Protein AF-A0A4P5VZ47-F1 (afdb_monomer_lite)

Structure (mmCIF, N/CA/C/O backbone):
data_AF-A0A4P5VZ47-F1
#
_entry.id   AF-A0A4P5VZ47-F1
#
loop_
_atom_site.group_PDB
_atom_site.id
_atom_site.type_symbol
_atom_site.label_atom_id
_atom_site.label_alt_id
_atom_site.label_comp_id
_atom_site.label_asym_id
_atom_site.label_entity_id
_atom_site.label_seq_id
_atom_site.pdbx_PDB_ins_code
_atom_site.Cartn_x
_atom_site.Cartn_y
_atom_site.Cartn_z
_atom_site.occupancy
_atom_site.B_iso_or_equiv
_atom_site.auth_seq_id
_atom_site.auth_comp_id
_atom_site.auth_asym_id
_atom_site.auth_atom_id
_atom_site.pdbx_PDB_model_num
ATOM 1 N N . MET A 1 1 ? 0.176 18.446 17.218 1.00 66.81 1 MET A N 1
ATOM 2 C CA . MET A 1 1 ? -0.785 17.705 16.374 1.00 66.81 1 MET A CA 1
ATOM 3 C C . MET A 1 1 ? -0.480 18.052 14.924 1.00 66.81 1 MET A C 1
ATOM 5 O O . MET A 1 1 ? -0.579 19.224 14.576 1.00 66.81 1 MET A O 1
ATOM 9 N N . ALA A 1 2 ? 0.006 17.094 14.129 1.00 75.31 2 ALA A N 1
ATOM 10 C CA . ALA A 1 2 ? 0.329 17.334 12.721 1.00 75.31 2 ALA A CA 1
ATOM 11 C C . ALA A 1 2 ? -0.961 17.514 11.906 1.00 75.31 2 ALA A C 1
ATOM 13 O O . ALA A 1 2 ? -1.963 16.859 12.190 1.00 75.31 2 ALA A O 1
ATOM 14 N N . LYS A 1 3 ? -0.946 18.414 10.919 1.00 82.56 3 LYS A N 1
ATOM 15 C CA . LYS A 1 3 ? -2.068 18.651 10.003 1.00 82.56 3 LYS A CA 1
ATOM 16 C C . LYS A 1 3 ? -1.549 18.625 8.573 1.00 82.56 3 LYS A C 1
ATOM 18 O O . LYS A 1 3 ? -0.572 19.300 8.266 1.00 82.56 3 LYS A O 1
ATOM 23 N N . PHE A 1 4 ? -2.217 17.875 7.711 1.00 84.69 4 PHE A N 1
ATOM 24 C CA . PHE A 1 4 ? -1.935 17.813 6.282 1.00 84.69 4 PHE A CA 1
ATOM 25 C C . PHE A 1 4 ? -3.252 17.722 5.513 1.00 84.69 4 PHE A C 1
ATOM 27 O O . PHE A 1 4 ? -4.281 17.339 6.069 1.00 84.69 4 PHE A O 1
ATOM 34 N N . LYS A 1 5 ? -3.225 18.100 4.234 1.00 88.12 5 LYS A N 1
ATOM 35 C CA . LYS A 1 5 ? -4.372 17.981 3.332 1.00 88.12 5 LYS A CA 1
ATOM 36 C C . LYS A 1 5 ? -4.103 16.854 2.348 1.00 88.12 5 LYS A C 1
ATOM 38 O O . LYS A 1 5 ? -3.045 16.823 1.727 1.00 88.12 5 LYS A O 1
ATOM 43 N N . VAL A 1 6 ? -5.070 15.960 2.195 1.00 90.12 6 VAL A N 1
ATOM 44 C CA . VAL A 1 6 ? -5.025 14.859 1.230 1.00 90.12 6 VAL A CA 1
ATOM 45 C C . VAL A 1 6 ? -6.325 14.792 0.456 1.00 90.12 6 VAL A C 1
ATOM 47 O O . VAL A 1 6 ? -7.371 15.222 0.942 1.00 90.12 6 VAL A O 1
ATOM 50 N N . ARG A 1 7 ? -6.255 14.216 -0.743 1.00 90.94 7 ARG A N 1
ATOM 51 C CA . ARG A 1 7 ? -7.445 13.727 -1.428 1.00 90.94 7 ARG A CA 1
ATOM 52 C C . ARG A 1 7 ? -7.721 12.313 -0.945 1.00 90.94 7 ARG A C 1
ATOM 54 O O . ARG A 1 7 ? -6.837 11.459 -0.989 1.00 90.94 7 ARG A O 1
ATOM 61 N N . LEU A 1 8 ? -8.953 12.097 -0.515 1.00 91.56 8 LEU A N 1
ATOM 62 C CA . LEU A 1 8 ? -9.443 10.825 -0.027 1.00 91.56 8 LEU A CA 1
ATOM 63 C C . LEU A 1 8 ? -10.700 10.477 -0.818 1.00 91.56 8 LEU A C 1
ATOM 65 O O . LEU A 1 8 ? -11.587 11.312 -0.966 1.00 91.56 8 LEU A O 1
ATOM 69 N N . THR A 1 9 ? -10.754 9.257 -1.340 1.00 94.44 9 THR A N 1
ATOM 70 C CA . THR A 1 9 ? -11.923 8.710 -2.037 1.00 94.44 9 THR A CA 1
ATOM 71 C C . THR A 1 9 ? -12.428 7.503 -1.264 1.00 94.44 9 THR A C 1
ATOM 73 O O . THR A 1 9 ? -11.630 6.641 -0.905 1.00 94.44 9 THR A O 1
ATOM 76 N N . HIS A 1 10 ? -13.732 7.428 -1.019 1.00 93.50 10 HIS A N 1
ATOM 77 C CA . HIS A 1 10 ? -14.375 6.217 -0.520 1.00 93.50 10 HIS A CA 1
ATOM 78 C C . HIS A 1 10 ? -15.139 5.570 -1.661 1.00 93.50 10 HIS A C 1
ATOM 80 O O . HIS A 1 10 ? -15.946 6.229 -2.316 1.00 93.50 10 HIS A O 1
ATOM 86 N N . VAL A 1 11 ? -14.891 4.287 -1.884 1.00 94.31 11 VAL A N 1
ATOM 87 C CA . VAL A 1 11 ? -15.665 3.475 -2.821 1.00 94.31 11 VAL A CA 1
ATOM 88 C C . VAL A 1 11 ? -16.252 2.276 -2.081 1.00 94.31 11 VAL A C 1
ATOM 90 O O . VAL A 1 11 ? -15.630 1.799 -1.125 1.00 94.31 11 VAL A O 1
ATOM 93 N N . PRO A 1 12 ? -17.433 1.774 -2.484 1.00 95.62 12 PRO A N 1
ATOM 94 C CA . PRO A 1 12 ? -17.923 0.491 -1.998 1.00 95.62 12 PRO A CA 1
ATOM 95 C C . PRO A 1 12 ? -16.867 -0.593 -2.211 1.00 95.62 12 PRO A C 1
ATOM 97 O O . PRO A 1 12 ? -16.145 -0.576 -3.212 1.00 95.62 12 PRO A O 1
ATOM 100 N N . ARG A 1 13 ? -16.767 -1.539 -1.277 1.00 92.81 13 ARG A N 1
ATOM 101 C CA . ARG A 1 13 ? -15.884 -2.685 -1.463 1.00 92.81 13 ARG A CA 1
ATOM 102 C C . ARG A 1 13 ? -16.483 -3.590 -2.521 1.00 92.81 13 ARG A C 1
ATOM 104 O O . ARG A 1 13 ? -17.433 -4.326 -2.269 1.00 92.81 13 ARG A O 1
ATOM 111 N N . ASP A 1 14 ? -15.889 -3.518 -3.699 1.00 90.25 14 ASP A N 1
ATOM 112 C CA . ASP A 1 14 ? -16.210 -4.413 -4.790 1.00 90.25 14 ASP A CA 1
ATOM 113 C C . ASP A 1 14 ? -15.928 -5.874 -4.371 1.00 90.25 14 ASP A C 1
ATOM 115 O O . ASP A 1 14 ? -14.867 -6.144 -3.793 1.00 90.25 14 ASP A O 1
ATOM 119 N N . PRO A 1 15 ? -16.843 -6.828 -4.634 1.00 86.56 15 PRO A N 1
ATOM 120 C CA . PRO A 1 15 ? -16.605 -8.256 -4.411 1.00 86.56 15 PRO A CA 1
ATOM 121 C C . PRO A 1 15 ? -15.340 -8.801 -5.090 1.00 86.56 15 PRO A C 1
ATOM 123 O O . PRO A 1 15 ? -14.812 -9.825 -4.658 1.00 86.56 15 PRO A O 1
ATOM 126 N N . THR A 1 16 ? -14.843 -8.121 -6.126 1.00 88.62 16 THR A N 1
ATOM 127 C CA . THR A 1 16 ? -13.572 -8.419 -6.796 1.00 88.62 16 THR A CA 1
ATOM 128 C C . THR A 1 16 ? -12.340 -8.135 -5.948 1.00 88.62 16 THR A C 1
ATOM 130 O O . THR A 1 16 ? -11.281 -8.622 -6.317 1.00 88.62 16 THR A O 1
ATOM 133 N N . PHE A 1 17 ? -12.446 -7.428 -4.813 1.00 91.50 17 PHE A N 1
ATOM 134 C CA . PHE A 1 17 ? -11.370 -7.334 -3.825 1.00 91.50 17 PHE A CA 1
ATOM 135 C C . PHE A 1 17 ? -11.413 -8.545 -2.885 1.00 91.50 17 PHE A C 1
ATOM 137 O O . PHE A 1 17 ? -12.131 -8.509 -1.869 1.00 91.50 17 PHE A O 1
ATOM 144 N N . PRO A 1 18 ? -10.643 -9.613 -3.165 1.00 93.62 18 PRO A N 1
ATOM 145 C CA . PRO A 1 18 ? -10.695 -10.821 -2.364 1.00 93.62 18 PRO A CA 1
ATOM 146 C C . PRO A 1 18 ? -10.221 -10.552 -0.935 1.00 93.62 18 PRO A C 1
ATOM 148 O O . PRO A 1 18 ? -9.556 -9.564 -0.618 1.00 93.62 18 PRO A O 1
ATOM 151 N N . ARG A 1 19 ? -10.611 -11.453 -0.036 1.00 92.94 19 ARG A N 1
ATOM 152 C CA . ARG A 1 19 ? -10.241 -11.382 1.385 1.00 92.94 19 ARG A CA 1
ATOM 153 C C . ARG A 1 19 ? -9.027 -12.240 1.730 1.00 92.94 19 ARG A C 1
ATOM 155 O O . ARG A 1 19 ? -8.413 -12.001 2.761 1.00 92.94 19 ARG A O 1
ATOM 162 N N . ALA A 1 20 ? -8.712 -13.231 0.899 1.00 94.94 20 ALA A N 1
ATOM 163 C CA . ALA A 1 20 ? -7.528 -14.061 1.074 1.00 94.94 20 ALA A CA 1
ATOM 164 C C . ALA A 1 20 ? -6.264 -13.259 0.736 1.00 94.94 20 ALA A C 1
ATOM 166 O O . ALA A 1 20 ? -6.258 -12.536 -0.260 1.00 94.94 20 ALA A O 1
ATOM 167 N N . ASP A 1 21 ? -5.218 -13.409 1.552 1.00 95.25 21 ASP A N 1
ATOM 168 C CA . ASP A 1 21 ? -4.004 -12.587 1.492 1.00 95.25 21 ASP A CA 1
ATOM 169 C C . ASP A 1 21 ? -3.367 -12.551 0.096 1.00 95.25 21 ASP A C 1
ATOM 171 O O . ASP A 1 21 ? -3.225 -11.475 -0.485 1.00 95.25 21 ASP A O 1
ATOM 175 N N . ASP A 1 22 ? -3.039 -13.726 -0.453 1.00 96.81 22 ASP A N 1
ATOM 176 C CA . ASP A 1 22 ? -2.387 -13.849 -1.762 1.00 96.81 22 ASP A CA 1
ATOM 177 C C . ASP A 1 22 ? -3.278 -13.328 -2.885 1.00 96.81 22 ASP A C 1
ATOM 179 O O . ASP A 1 22 ? -2.830 -12.538 -3.708 1.00 96.81 22 ASP A O 1
ATOM 183 N N . ALA A 1 23 ? -4.560 -13.698 -2.874 1.00 96.88 23 ALA A N 1
ATOM 184 C CA . ALA A 1 23 ? -5.499 -13.256 -3.895 1.00 96.88 23 ALA A CA 1
ATOM 185 C C . ALA A 1 23 ? -5.645 -11.725 -3.896 1.00 96.88 23 ALA A C 1
ATOM 187 O O . ALA A 1 23 ? -5.778 -11.117 -4.956 1.00 96.88 23 ALA A O 1
ATOM 188 N N . LEU A 1 24 ? -5.615 -11.081 -2.720 1.00 97.31 24 LEU A N 1
ATOM 189 C CA . LEU A 1 24 ? -5.667 -9.620 -2.633 1.00 97.31 24 LEU A CA 1
ATOM 190 C C . LEU A 1 24 ? -4.370 -9.004 -3.154 1.00 97.31 24 LEU A C 1
ATOM 192 O O . LEU A 1 24 ? -4.424 -8.023 -3.892 1.00 97.31 24 LEU A O 1
ATOM 196 N N . GLY A 1 25 ? -3.229 -9.604 -2.812 1.00 97.25 25 GLY A N 1
ATOM 197 C CA . GLY A 1 25 ? -1.920 -9.268 -3.369 1.00 97.25 25 GLY A CA 1
ATOM 198 C C . GLY A 1 25 ? -1.902 -9.281 -4.890 1.00 97.25 25 GLY A C 1
ATOM 199 O O . GLY A 1 25 ? -1.621 -8.262 -5.522 1.00 97.25 25 GLY A O 1
ATOM 200 N N . GLU A 1 26 ? -2.265 -10.418 -5.471 1.00 97.50 26 GLU A N 1
ATOM 201 C CA . GLU A 1 26 ? -2.304 -10.651 -6.914 1.00 97.50 26 GLU A CA 1
ATOM 202 C C . GLU A 1 26 ? -3.277 -9.701 -7.616 1.00 97.50 26 GLU A C 1
ATOM 204 O O . GLU A 1 26 ? -2.932 -9.107 -8.636 1.00 97.50 26 GLU A O 1
ATOM 209 N N . HIS A 1 27 ? -4.462 -9.481 -7.042 1.00 97.12 27 HIS A N 1
ATOM 210 C CA . HIS A 1 27 ? -5.441 -8.550 -7.596 1.00 97.12 27 HIS A CA 1
ATOM 211 C C . HIS A 1 27 ? -4.913 -7.107 -7.626 1.00 97.12 27 HIS A C 1
ATOM 213 O O . HIS A 1 27 ? -4.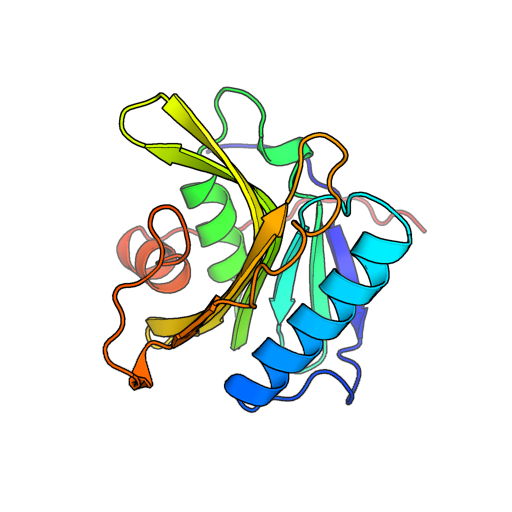962 -6.441 -8.661 1.00 97.12 27 HIS A O 1
ATOM 219 N N . LEU A 1 28 ? -4.363 -6.620 -6.508 1.00 97.06 28 LEU A N 1
ATOM 220 C CA . LEU A 1 28 ? -3.802 -5.269 -6.422 1.00 97.06 28 LEU A CA 1
ATOM 221 C C . LEU A 1 28 ? -2.578 -5.090 -7.322 1.00 97.06 28 LEU A C 1
ATOM 223 O O . LEU A 1 28 ? -2.385 -4.011 -7.888 1.00 97.06 28 LEU A O 1
ATOM 227 N N . TRP A 1 29 ? -1.780 -6.142 -7.489 1.00 97.31 29 TRP A N 1
ATOM 228 C CA . TRP A 1 29 ? -0.685 -6.151 -8.445 1.00 97.31 29 TRP A CA 1
ATOM 229 C C . TRP A 1 29 ? -1.182 -6.096 -9.896 1.00 97.31 29 TRP A C 1
ATOM 231 O O . TRP A 1 29 ? -0.667 -5.286 -10.662 1.00 97.31 29 TRP A O 1
ATOM 241 N N . SER A 1 30 ? -2.210 -6.871 -10.266 1.00 95.69 30 SER A N 1
ATOM 242 C CA . SER A 1 30 ? -2.825 -6.819 -11.605 1.00 95.69 30 SER A CA 1
ATOM 243 C C . SER A 1 30 ? -3.293 -5.404 -11.933 1.00 95.69 30 SER A C 1
ATOM 245 O O . SER A 1 30 ? -2.907 -4.840 -12.954 1.00 95.69 30 SER A O 1
ATOM 247 N N . MET A 1 31 ? -4.023 -4.772 -11.006 1.00 94.81 31 MET A N 1
ATOM 248 C CA . MET A 1 31 ? -4.482 -3.390 -11.169 1.00 94.81 31 MET A CA 1
ATOM 249 C C . MET A 1 31 ? -3.326 -2.398 -11.350 1.00 94.81 31 MET A C 1
ATOM 251 O O . MET A 1 31 ? -3.454 -1.413 -12.081 1.00 94.81 31 MET A O 1
ATOM 255 N N . LEU A 1 32 ? -2.213 -2.598 -10.638 1.00 95.25 32 LEU A N 1
ATOM 256 C CA . LEU A 1 32 ? -1.036 -1.742 -10.757 1.00 95.25 32 LEU A CA 1
ATOM 257 C C . LEU A 1 32 ? -0.334 -1.943 -12.105 1.00 95.25 32 LEU A C 1
ATOM 259 O O . LEU A 1 32 ? 0.027 -0.956 -12.744 1.00 95.25 32 LEU A O 1
ATOM 263 N N . SER A 1 33 ? -0.174 -3.195 -12.531 1.00 92.81 33 SER A N 1
ATOM 264 C CA . SER A 1 33 ? 0.444 -3.585 -13.800 1.00 92.81 33 SER A CA 1
ATOM 265 C C . SER A 1 33 ? -0.327 -3.043 -15.002 1.00 92.81 33 SER A C 1
ATOM 267 O O . SER A 1 33 ? 0.267 -2.381 -15.846 1.00 92.81 33 SER A O 1
ATOM 269 N N . GLU A 1 34 ? -1.654 -3.190 -15.024 1.00 92.38 34 GLU A N 1
ATOM 270 C CA . GLU A 1 34 ? -2.513 -2.604 -16.065 1.00 92.38 34 GLU A CA 1
ATOM 271 C C . GLU A 1 34 ? -2.368 -1.077 -16.136 1.00 92.38 34 GLU A C 1
ATOM 273 O O . GLU A 1 34 ? -2.327 -0.480 -17.211 1.00 92.38 34 GLU A O 1
ATOM 278 N N . LYS A 1 35 ? -2.253 -0.410 -14.980 1.00 91.56 35 LYS A N 1
ATOM 279 C CA . LYS A 1 35 ? -2.039 1.041 -14.950 1.00 91.56 35 LYS A CA 1
ATOM 280 C C . LYS A 1 35 ? -0.663 1.444 -15.455 1.00 91.56 35 LYS A C 1
ATOM 282 O O . LYS A 1 35 ? -0.576 2.488 -16.092 1.00 91.56 35 LYS A O 1
ATOM 287 N N . LEU A 1 36 ? 0.375 0.655 -15.181 1.00 89.88 36 LEU A N 1
ATOM 288 C CA . LEU A 1 36 ? 1.735 0.918 -15.658 1.00 89.88 36 LEU A CA 1
ATOM 289 C C . LEU A 1 36 ? 1.814 0.928 -17.186 1.00 89.88 36 LEU A C 1
ATOM 291 O O . LEU A 1 36 ? 2.513 1.775 -17.738 1.00 89.88 36 LEU A O 1
ATOM 295 N N . GLU A 1 37 ? 1.048 0.068 -17.861 1.00 85.00 37 GLU A N 1
ATOM 296 C CA . GLU A 1 37 ? 0.943 0.064 -19.328 1.00 85.00 37 GLU A CA 1
ATOM 297 C C . GLU A 1 37 ? 0.352 1.376 -19.874 1.00 85.00 37 GLU A C 1
ATOM 299 O O . GLU A 1 37 ? 0.740 1.844 -20.944 1.00 85.00 37 GLU A O 1
ATOM 304 N N . ALA A 1 38 ? -0.548 2.014 -19.118 1.00 86.06 38 ALA A N 1
ATOM 305 C CA . ALA A 1 38 ? -1.126 3.312 -19.466 1.00 86.06 38 ALA A CA 1
ATOM 306 C C . ALA A 1 38 ? -0.245 4.514 -19.059 1.00 86.06 38 ALA A C 1
ATOM 308 O O . ALA A 1 38 ? -0.504 5.643 -19.487 1.00 86.06 38 ALA A O 1
ATOM 309 N N . GLY A 1 39 ? 0.779 4.301 -18.227 1.00 85.38 39 GLY A N 1
ATOM 310 C CA . GLY A 1 39 ? 1.708 5.321 -17.741 1.00 85.38 39 GLY A CA 1
ATOM 311 C C . GLY A 1 39 ? 2.038 5.172 -16.255 1.00 85.38 39 GLY A C 1
ATOM 312 O O . GLY A 1 39 ? 1.491 4.330 -15.558 1.00 85.38 39 GLY A O 1
ATOM 313 N N . VAL A 1 40 ? 2.932 6.015 -15.727 1.00 85.44 40 VAL A N 1
ATOM 314 C CA . VAL A 1 40 ? 3.388 5.902 -14.329 1.00 85.44 40 VAL A CA 1
ATOM 315 C C . VAL A 1 40 ? 2.239 6.202 -13.349 1.00 85.44 40 VAL A C 1
ATOM 317 O O . VAL A 1 40 ? 1.822 7.362 -13.233 1.00 85.44 40 VAL A O 1
ATOM 320 N N . PRO A 1 41 ? 1.729 5.203 -12.601 1.00 87.56 41 PRO A N 1
ATOM 321 C CA . PRO A 1 41 ? 0.638 5.417 -11.669 1.00 87.56 41 PRO A CA 1
ATOM 322 C C . PRO A 1 41 ? 1.116 6.237 -10.473 1.00 87.56 41 PRO A C 1
ATOM 324 O O . PRO A 1 41 ? 2.177 5.989 -9.890 1.00 87.56 41 PRO A O 1
ATOM 327 N N . ARG A 1 42 ? 0.290 7.203 -10.062 1.00 88.50 42 ARG A N 1
ATOM 328 C CA . ARG A 1 42 ? 0.516 7.938 -8.814 1.00 88.50 42 ARG A CA 1
ATOM 329 C C . ARG A 1 42 ? 0.429 6.973 -7.629 1.00 88.50 42 ARG A C 1
ATOM 331 O O . ARG A 1 42 ? -0.499 6.162 -7.596 1.00 88.50 42 ARG A O 1
ATOM 338 N N . PRO A 1 43 ? 1.341 7.076 -6.648 1.00 93.12 43 PRO A N 1
ATOM 339 C CA . PRO A 1 43 ? 1.278 6.231 -5.474 1.00 93.12 43 PRO A CA 1
ATOM 340 C C . PRO A 1 43 ? 0.024 6.532 -4.654 1.00 93.12 43 PRO A C 1
ATOM 342 O O . PRO A 1 43 ? -0.347 7.691 -4.451 1.00 93.12 43 PRO A O 1
ATOM 345 N N . ALA A 1 44 ? -0.613 5.478 -4.166 1.00 96.06 44 ALA A N 1
ATOM 346 C CA . ALA A 1 44 ? -1.841 5.553 -3.401 1.00 96.06 44 ALA A CA 1
ATOM 347 C C . ALA A 1 44 ? -1.817 4.560 -2.236 1.00 96.06 44 ALA A C 1
ATOM 349 O O . ALA A 1 44 ? -1.229 3.479 -2.326 1.00 96.06 44 ALA A O 1
ATOM 350 N N . LEU A 1 45 ? -2.478 4.938 -1.144 1.00 97.12 45 LEU A N 1
ATOM 351 C CA . LEU A 1 45 ? -2.798 4.033 -0.049 1.00 97.12 45 LEU A CA 1
ATOM 352 C C . LEU A 1 45 ? -4.234 3.555 -0.179 1.00 97.12 45 LEU A C 1
ATOM 354 O O . LEU A 1 45 ? -5.129 4.357 -0.428 1.00 97.12 45 LEU A O 1
ATOM 358 N N . PHE A 1 46 ? -4.439 2.269 0.050 1.00 97.88 46 PHE A N 1
ATOM 359 C CA . PHE A 1 46 ? -5.744 1.634 0.098 1.00 97.88 46 PHE A CA 1
ATOM 360 C C . PHE A 1 46 ? -5.952 1.106 1.511 1.00 97.88 46 PHE A C 1
ATOM 362 O O . PHE A 1 46 ? -5.181 0.268 1.967 1.00 97.88 46 PHE A O 1
ATOM 369 N N . THR A 1 47 ? -6.979 1.570 2.210 1.00 98.06 47 THR A N 1
ATOM 370 C CA . THR A 1 47 ? -7.412 0.983 3.481 1.00 98.06 47 THR A CA 1
ATOM 371 C C . THR A 1 47 ? -8.694 0.208 3.228 1.00 98.06 47 THR A C 1
ATOM 373 O O . THR A 1 47 ? -9.685 0.763 2.750 1.00 98.06 47 THR A O 1
ATOM 376 N N . PHE A 1 48 ? -8.655 -1.087 3.521 1.00 98.06 48 PHE A N 1
ATOM 377 C CA . PHE A 1 48 ? -9.765 -2.001 3.302 1.00 98.06 48 PHE A CA 1
ATOM 378 C C . PHE A 1 48 ? -10.611 -2.105 4.565 1.00 98.06 48 PHE A C 1
ATOM 380 O O . PHE A 1 48 ? -10.096 -2.402 5.642 1.00 98.06 48 PHE A O 1
ATOM 387 N N . PHE A 1 49 ? -11.912 -1.900 4.408 1.00 97.06 49 PHE A N 1
ATOM 388 C CA . PHE A 1 49 ? -12.936 -2.088 5.431 1.00 97.06 49 PHE A CA 1
ATOM 389 C C . PHE A 1 49 ? -13.892 -3.209 4.992 1.00 97.06 49 PHE A C 1
ATOM 391 O O . PHE A 1 49 ? -13.822 -3.655 3.838 1.00 97.06 49 PHE A O 1
ATOM 398 N N . PRO A 1 50 ? -14.811 -3.672 5.861 1.00 95.75 50 PRO A N 1
ATOM 399 C CA . PRO A 1 50 ? -15.756 -4.721 5.492 1.00 95.75 50 PRO A CA 1
ATOM 400 C C . PRO A 1 50 ? -16.608 -4.382 4.260 1.00 95.75 50 PRO A C 1
ATOM 402 O O . PRO A 1 50 ? -16.822 -5.253 3.419 1.00 95.75 50 PRO A O 1
ATOM 405 N N . GLU A 1 51 ? -17.037 -3.122 4.135 1.00 95.88 51 GLU A N 1
ATOM 406 C CA . GLU A 1 51 ? -17.990 -2.664 3.108 1.00 95.88 51 GLU A CA 1
ATOM 407 C C . GLU A 1 51 ? -17.433 -1.578 2.179 1.00 95.88 51 GLU A C 1
ATOM 409 O O . GLU A 1 51 ? -18.086 -1.191 1.211 1.00 95.88 51 GLU A O 1
ATOM 414 N N . ALA A 1 52 ? -16.228 -1.075 2.447 1.00 96.69 52 ALA A N 1
ATOM 415 C CA . ALA A 1 52 ? -15.648 0.036 1.704 1.00 96.69 52 ALA A CA 1
ATOM 416 C C . ALA A 1 52 ? -14.143 -0.128 1.500 1.00 96.69 52 ALA A C 1
ATOM 418 O O . ALA A 1 52 ? -13.455 -0.830 2.245 1.00 96.69 52 ALA A O 1
ATOM 419 N N . VAL A 1 53 ? -13.629 0.582 0.505 1.00 97.31 53 VAL A N 1
ATOM 420 C CA . VAL A 1 53 ? -12.203 0.824 0.325 1.00 97.31 53 VAL A CA 1
ATOM 421 C C . VAL A 1 53 ? -11.982 2.327 0.335 1.00 97.31 53 VAL A C 1
ATOM 423 O O . VAL A 1 53 ? -12.600 3.077 -0.422 1.00 97.31 53 VAL A O 1
ATOM 426 N N . GLN A 1 54 ? -11.097 2.772 1.215 1.00 96.81 54 GLN A N 1
ATOM 427 C CA . GLN A 1 54 ? -10.632 4.147 1.253 1.00 96.81 54 GLN A CA 1
ATOM 428 C C . GLN A 1 54 ? -9.334 4.253 0.461 1.00 96.81 54 GLN A C 1
ATOM 430 O O . GLN A 1 54 ? -8.381 3.531 0.741 1.00 96.81 54 GLN A O 1
ATOM 435 N N . ILE A 1 55 ? -9.276 5.188 -0.481 1.00 96.62 55 ILE A N 1
ATOM 436 C CA . ILE A 1 55 ? -8.113 5.436 -1.331 1.00 9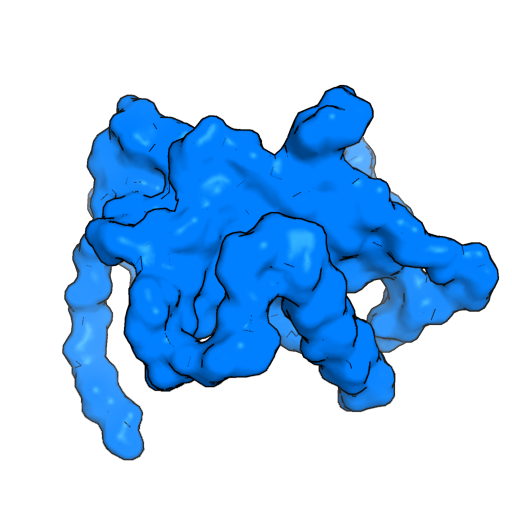6.62 55 ILE A CA 1
ATOM 437 C C . ILE A 1 55 ? -7.577 6.835 -1.039 1.00 96.62 55 ILE A C 1
ATOM 439 O O . ILE A 1 55 ? -8.299 7.826 -1.173 1.00 96.62 55 ILE A O 1
ATOM 443 N N . VAL A 1 56 ? -6.308 6.925 -0.654 1.00 95.75 56 VAL A N 1
ATOM 444 C CA . VAL A 1 56 ? -5.618 8.182 -0.343 1.00 95.75 56 VAL A CA 1
ATOM 445 C C . VAL A 1 56 ? -4.507 8.416 -1.360 1.00 95.75 56 VAL A C 1
ATOM 447 O O . VAL A 1 56 ? -3.633 7.570 -1.535 1.00 95.75 56 VAL A O 1
ATOM 450 N N . ASP A 1 57 ? -4.518 9.582 -2.006 1.00 93.50 57 ASP A N 1
ATOM 451 C CA . ASP A 1 57 ? -3.421 10.0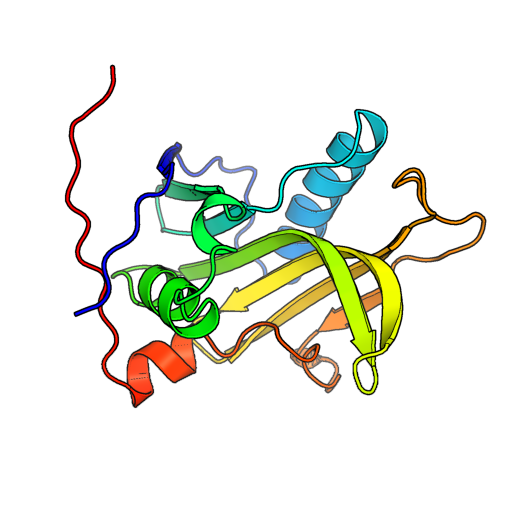19 -2.879 1.00 93.50 57 ASP A CA 1
ATOM 452 C C . ASP A 1 57 ? -2.197 10.362 -2.012 1.00 93.50 57 ASP A C 1
ATOM 454 O O . ASP A 1 57 ? -2.279 11.207 -1.117 1.00 93.50 57 ASP A O 1
ATOM 458 N N . VAL A 1 58 ? -1.065 9.692 -2.252 1.00 93.50 58 VAL A N 1
ATOM 459 C CA . VAL A 1 58 ? 0.154 9.818 -1.430 1.00 93.50 58 VAL A CA 1
ATOM 460 C C . VAL A 1 58 ? 1.013 11.050 -1.747 1.00 93.50 58 VAL A C 1
ATOM 462 O O . VAL A 1 58 ? 1.574 11.595 -0.801 1.00 93.50 58 VAL A O 1
ATOM 465 N N . PRO A 1 59 ? 1.151 11.553 -2.993 1.00 91.44 59 PRO A N 1
ATOM 466 C CA . PRO A 1 59 ? 2.018 12.695 -3.297 1.00 91.44 59 PRO A CA 1
ATOM 467 C C . PRO A 1 59 ? 1.823 13.936 -2.405 1.00 91.44 59 PRO A C 1
ATOM 469 O O . PRO A 1 59 ? 2.833 14.517 -2.007 1.00 91.44 59 PRO A O 1
ATOM 472 N N . PRO A 1 60 ? 0.595 14.328 -2.002 1.0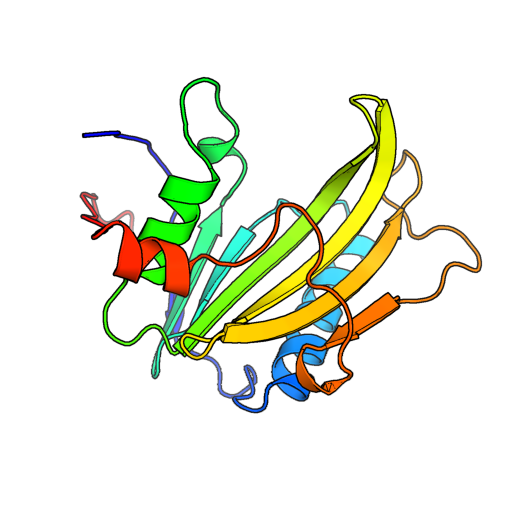0 89.88 60 PRO A N 1
ATOM 473 C CA . PRO A 1 60 ? 0.394 15.411 -1.034 1.00 89.88 60 PRO A CA 1
ATOM 474 C C . PRO A 1 60 ? 1.048 15.182 0.343 1.00 89.88 60 PRO A C 1
ATOM 476 O O . PRO A 1 60 ? 1.295 16.145 1.064 1.00 89.88 60 PRO A O 1
ATOM 479 N N . LEU A 1 61 ? 1.343 13.932 0.712 1.00 90.25 61 LEU A N 1
ATOM 480 C CA . LEU A 1 61 ? 2.017 13.551 1.959 1.00 90.25 61 LEU A CA 1
ATOM 481 C C . LEU A 1 61 ? 3.545 13.544 1.847 1.00 90.25 61 LEU A C 1
ATOM 483 O O . LEU A 1 61 ? 4.222 13.455 2.866 1.00 90.25 61 LEU A O 1
ATOM 487 N N . LEU A 1 62 ? 4.105 13.648 0.639 1.00 87.62 62 LEU A N 1
ATOM 488 C CA . LEU A 1 62 ? 5.556 13.620 0.405 1.00 87.62 62 LEU A CA 1
ATOM 489 C C . LEU A 1 62 ? 6.225 14.994 0.608 1.00 87.62 62 LEU A C 1
ATOM 491 O O . LEU A 1 62 ? 7.349 15.217 0.156 1.00 87.62 62 LEU A O 1
ATOM 495 N N . VAL A 1 63 ? 5.537 15.930 1.264 1.00 86.25 63 VAL A N 1
ATOM 496 C CA . VAL A 1 63 ? 6.036 17.285 1.523 1.00 86.25 63 VAL A CA 1
ATOM 497 C C . VAL A 1 63 ? 6.933 17.330 2.770 1.00 86.25 63 VAL A C 1
ATOM 499 O O . VAL A 1 63 ? 6.718 16.565 3.715 1.00 86.25 63 VAL A O 1
ATOM 502 N N . PRO A 1 64 ? 7.928 18.238 2.824 1.00 85.12 64 PRO A N 1
ATOM 503 C CA . PRO A 1 64 ? 8.782 18.390 3.999 1.00 85.12 64 PRO A CA 1
ATOM 504 C C . PRO A 1 64 ? 7.980 18.627 5.286 1.00 85.12 64 PRO A C 1
ATOM 506 O O . PRO A 1 64 ? 7.035 19.414 5.306 1.00 85.12 64 PRO A O 1
ATOM 509 N N . GLY A 1 65 ? 8.384 17.967 6.374 1.00 84.94 65 GLY A N 1
ATOM 510 C CA . GLY A 1 65 ? 7.758 18.108 7.693 1.00 84.94 65 GLY A CA 1
ATOM 511 C C . GLY A 1 65 ? 6.590 17.154 7.967 1.00 84.94 65 GLY A C 1
ATOM 512 O O . GLY A 1 65 ? 6.133 17.088 9.107 1.00 84.94 65 GLY A O 1
ATOM 513 N N . VAL A 1 66 ? 6.136 16.381 6.974 1.00 88.12 66 VAL A N 1
ATOM 514 C CA . VAL A 1 66 ? 5.207 15.266 7.198 1.00 88.12 66 VAL A CA 1
ATOM 515 C C . VAL A 1 66 ? 6.005 14.004 7.512 1.00 88.12 66 VAL A C 1
ATOM 517 O O . VAL A 1 66 ? 6.803 13.535 6.702 1.00 88.12 66 VAL A O 1
ATOM 520 N N . ASP A 1 67 ? 5.770 13.428 8.691 1.00 90.62 67 ASP A N 1
ATOM 521 C CA . ASP A 1 67 ? 6.215 12.067 8.986 1.00 90.62 67 ASP A CA 1
ATOM 522 C C . ASP A 1 67 ? 5.289 11.087 8.258 1.00 90.62 67 ASP A C 1
ATOM 524 O O . ASP A 1 67 ? 4.169 10.808 8.698 1.00 90.62 67 ASP A O 1
ATOM 528 N N . LEU A 1 68 ? 5.759 10.590 7.112 1.00 90.56 68 LEU A N 1
ATOM 529 C CA . LEU A 1 68 ? 4.990 9.694 6.255 1.00 90.56 68 LEU A CA 1
ATOM 530 C C . LEU A 1 68 ? 4.595 8.409 6.986 1.00 90.56 68 LEU A C 1
ATOM 532 O O . LEU A 1 68 ? 3.485 7.913 6.806 1.00 90.56 68 LEU A O 1
ATOM 536 N N . HIS A 1 69 ? 5.464 7.883 7.851 1.00 91.50 69 HIS A N 1
ATOM 537 C CA . HIS A 1 69 ? 5.128 6.673 8.581 1.00 91.50 69 HIS A CA 1
ATOM 538 C C . HIS A 1 69 ? 4.070 6.924 9.650 1.00 91.50 69 HIS A C 1
ATOM 540 O O . HIS A 1 69 ? 3.214 6.063 9.863 1.00 91.50 69 HIS A O 1
ATOM 546 N N . HIS A 1 70 ? 4.118 8.075 10.321 1.00 92.62 70 HIS A N 1
ATOM 547 C CA . HIS A 1 70 ? 3.070 8.477 11.254 1.00 92.62 70 HIS A CA 1
ATOM 548 C C . HIS A 1 70 ? 1.742 8.655 10.509 1.00 92.62 70 HIS A C 1
ATOM 550 O O . HIS A 1 70 ? 0.727 8.104 10.931 1.00 92.62 70 HIS A O 1
ATOM 556 N N . ALA A 1 71 ? 1.751 9.343 9.362 1.00 93.81 71 ALA A N 1
ATOM 557 C CA . ALA A 1 71 ? 0.564 9.529 8.530 1.00 93.81 71 ALA A CA 1
ATOM 558 C C . ALA A 1 71 ? -0.038 8.185 8.083 1.00 93.81 71 ALA A C 1
ATOM 560 O O . ALA A 1 71 ? -1.237 7.965 8.234 1.00 93.81 71 ALA A O 1
ATOM 561 N N . PHE A 1 72 ? 0.791 7.254 7.603 1.00 95.62 72 PHE A N 1
ATOM 562 C CA . PHE A 1 72 ? 0.342 5.925 7.174 1.00 95.62 72 PHE A CA 1
ATOM 563 C C . PHE A 1 72 ? -0.212 5.122 8.357 1.00 95.62 72 PHE A C 1
ATOM 565 O O . PHE A 1 72 ? -1.271 4.508 8.253 1.00 95.62 72 PHE A O 1
ATOM 572 N N . SER A 1 73 ? 0.443 5.192 9.518 1.00 96.62 73 SER A N 1
ATOM 573 C CA . SER A 1 73 ? -0.044 4.543 10.742 1.00 96.62 73 SER A CA 1
ATOM 574 C C . SER A 1 73 ? -1.390 5.112 11.197 1.00 96.62 73 SER A C 1
ATOM 576 O O . SER A 1 73 ? -2.235 4.355 11.658 1.00 96.62 73 SER A O 1
ATOM 578 N N . ALA A 1 74 ? -1.637 6.412 11.014 1.00 95.31 74 ALA A N 1
ATOM 579 C CA . ALA A 1 74 ? -2.937 7.013 11.302 1.00 95.31 74 ALA A CA 1
ATOM 580 C C . ALA A 1 74 ? -4.042 6.457 10.384 1.00 95.31 74 ALA A C 1
ATOM 582 O O . ALA A 1 74 ? -5.126 6.133 10.856 1.00 95.31 74 ALA A O 1
ATOM 583 N N . PHE A 1 75 ? -3.774 6.262 9.089 1.00 95.88 75 PHE A N 1
ATOM 584 C CA . PHE A 1 75 ? -4.744 5.608 8.198 1.00 95.88 75 PHE A CA 1
ATOM 585 C C . PHE A 1 75 ? -5.007 4.145 8.576 1.00 95.88 75 PHE A C 1
ATOM 587 O O . PHE A 1 75 ? -6.157 3.706 8.526 1.00 95.88 75 PHE A O 1
ATOM 594 N N . ALA A 1 76 ? -3.978 3.419 9.019 1.00 97.00 76 ALA A N 1
ATOM 595 C CA . ALA A 1 76 ? -4.108 2.050 9.520 1.00 97.00 76 ALA A CA 1
ATOM 596 C C . ALA A 1 76 ? -4.810 1.959 10.888 1.00 97.00 76 ALA A C 1
ATOM 598 O O . ALA A 1 76 ? -5.313 0.898 11.248 1.00 97.00 76 ALA A O 1
ATOM 599 N N . SER A 1 77 ? -4.855 3.046 11.667 1.00 95.81 77 SER A N 1
ATOM 600 C CA . SER A 1 77 ? -5.459 3.060 13.007 1.00 95.81 77 SER A CA 1
ATOM 601 C C . SER A 1 77 ? -6.987 3.128 12.989 1.00 95.81 77 SER A C 1
ATOM 603 O O . SER A 1 77 ? -7.608 3.186 14.051 1.00 95.81 77 SER A O 1
ATOM 605 N N . GLN A 1 78 ? -7.598 3.244 11.811 1.00 95.62 78 GLN A N 1
ATOM 606 C CA . GLN A 1 78 ? -9.034 3.446 11.696 1.00 95.62 78 GLN A CA 1
ATOM 607 C C . GLN A 1 78 ? -9.801 2.208 12.189 1.00 95.62 78 GLN A C 1
ATOM 609 O O . GLN A 1 78 ? -9.385 1.076 11.917 1.00 95.62 78 GLN A O 1
ATOM 614 N N . PRO A 1 79 ? -10.923 2.390 12.910 1.00 93.81 79 PRO A N 1
ATOM 615 C CA . PRO A 1 79 ? -11.752 1.272 13.339 1.00 93.81 79 PRO A CA 1
ATOM 616 C C . PRO A 1 79 ? -12.169 0.401 12.151 1.00 93.81 79 PRO A C 1
ATOM 618 O O . PRO A 1 79 ? -12.496 0.920 11.090 1.00 93.81 79 PRO A O 1
ATOM 621 N N . GLN A 1 80 ? -12.183 -0.918 12.352 1.00 95.44 80 GLN A N 1
ATOM 622 C CA . GLN A 1 80 ? -12.583 -1.912 11.343 1.00 95.44 80 GLN A CA 1
ATOM 623 C C . GLN A 1 80 ? -11.669 -2.013 10.109 1.00 95.44 80 GLN A C 1
ATOM 625 O O . GLN A 1 80 ? -12.018 -2.733 9.177 1.00 95.44 80 GLN A O 1
ATOM 630 N N . ALA A 1 81 ? -10.504 -1.355 10.087 1.00 97.12 81 ALA A N 1
ATOM 631 C CA . ALA A 1 81 ? -9.519 -1.582 9.035 1.00 97.12 81 ALA A CA 1
ATOM 632 C C . ALA A 1 81 ? -9.051 -3.051 9.055 1.00 97.12 81 ALA A C 1
ATOM 634 O O . ALA A 1 81 ? -8.495 -3.532 10.044 1.00 97.12 81 ALA A O 1
ATOM 635 N N . GLU A 1 82 ? -9.294 -3.766 7.958 1.00 97.50 82 GLU A N 1
ATOM 636 C CA . GLU A 1 82 ? -8.971 -5.188 7.795 1.00 97.50 82 GLU A CA 1
ATOM 637 C C . GLU A 1 82 ? -7.580 -5.395 7.196 1.00 97.50 82 GLU A C 1
ATOM 639 O O . GLU A 1 82 ? -6.915 -6.380 7.501 1.00 97.50 82 GLU A O 1
ATOM 644 N N . ALA A 1 83 ? -7.151 -4.466 6.342 1.00 98.19 83 ALA A N 1
ATOM 645 C CA . ALA A 1 83 ? -5.835 -4.432 5.722 1.00 98.19 83 ALA A CA 1
ATOM 646 C C . ALA A 1 83 ? -5.529 -3.011 5.241 1.00 98.19 83 ALA A C 1
ATOM 648 O O . ALA A 1 83 ? -6.437 -2.203 5.011 1.00 98.19 83 ALA A O 1
ATOM 649 N N . MET A 1 84 ? -4.251 -2.709 5.046 1.00 98.25 84 MET A N 1
ATOM 650 C CA . MET A 1 84 ? -3.829 -1.508 4.335 1.00 98.25 84 MET A CA 1
ATOM 651 C C . MET A 1 84 ? -2.788 -1.874 3.287 1.00 98.25 84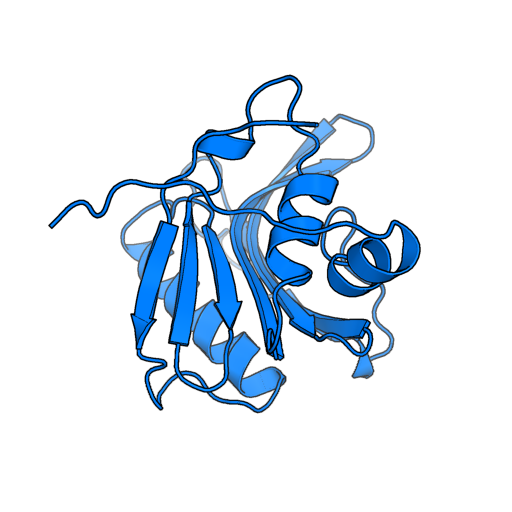 MET A C 1
ATOM 653 O O . MET A 1 84 ? -1.923 -2.706 3.547 1.00 98.25 84 MET A O 1
ATOM 657 N N . ALA A 1 85 ? -2.865 -1.244 2.121 1.00 98.06 85 ALA A N 1
ATOM 658 C CA . ALA A 1 85 ? -1.938 -1.454 1.028 1.00 98.06 85 ALA A CA 1
ATOM 659 C C . ALA A 1 85 ? -1.336 -0.142 0.525 1.00 98.06 85 ALA A C 1
ATOM 661 O O . ALA A 1 85 ? -2.006 0.889 0.504 1.00 98.06 85 ALA A O 1
ATOM 662 N N . ALA A 1 86 ? -0.080 -0.192 0.090 1.00 97.06 86 ALA A N 1
ATOM 663 C CA . ALA A 1 86 ? 0.579 0.858 -0.671 1.00 97.06 86 ALA A CA 1
ATOM 664 C C . ALA A 1 86 ? 0.829 0.352 -2.091 1.00 97.06 86 ALA A C 1
ATOM 666 O O . ALA A 1 86 ? 1.464 -0.687 -2.277 1.00 97.06 86 ALA A O 1
ATOM 667 N N . LEU A 1 87 ? 0.320 1.088 -3.076 1.00 96.56 87 LEU A N 1
ATOM 668 C CA . LEU A 1 87 ? 0.449 0.771 -4.492 1.00 96.56 87 LEU A CA 1
ATOM 669 C C . LEU A 1 87 ? 1.094 1.941 -5.220 1.00 96.56 87 LEU A C 1
ATOM 671 O O . LEU A 1 87 ? 0.738 3.092 -4.969 1.00 96.56 87 LEU A O 1
ATOM 675 N N . GLY A 1 88 ? 1.986 1.657 -6.162 1.00 95.19 88 GLY A N 1
ATOM 676 C CA . GLY A 1 88 ? 2.499 2.653 -7.099 1.00 95.19 88 GLY A CA 1
ATOM 677 C C . GLY A 1 88 ? 3.975 2.481 -7.407 1.00 95.19 88 GLY A C 1
ATOM 678 O O . GLY A 1 88 ? 4.589 1.471 -7.069 1.00 95.19 88 GLY A O 1
ATOM 679 N N . VAL A 1 89 ? 4.548 3.503 -8.040 1.00 93.19 89 VAL A N 1
ATOM 680 C CA . VAL A 1 89 ? 5.985 3.550 -8.311 1.00 93.19 89 VAL A CA 1
ATOM 681 C C . VAL A 1 89 ? 6.722 4.196 -7.146 1.00 93.19 89 VAL A C 1
ATOM 683 O O . VAL A 1 89 ? 6.402 5.306 -6.717 1.00 93.19 89 VAL A O 1
ATOM 686 N N . MET A 1 90 ? 7.729 3.492 -6.635 1.00 88.88 90 MET A N 1
ATOM 687 C CA . MET A 1 90 ? 8.557 3.916 -5.514 1.00 88.88 90 MET A CA 1
ATOM 688 C C . MET A 1 90 ? 10.028 3.951 -5.916 1.00 88.88 90 MET A C 1
ATOM 690 O O . MET A 1 90 ? 10.529 3.088 -6.635 1.00 88.88 90 MET A O 1
ATOM 694 N N . VAL A 1 91 ? 10.749 4.948 -5.406 1.00 87.12 91 VAL A N 1
ATOM 695 C CA . VAL A 1 91 ? 12.201 5.040 -5.571 1.00 87.12 91 VAL A CA 1
ATOM 696 C C . VAL A 1 91 ? 12.868 4.311 -4.415 1.00 87.12 91 VAL A C 1
ATOM 698 O O . VAL A 1 91 ? 12.744 4.727 -3.261 1.00 87.12 91 VAL A O 1
ATOM 701 N N . ARG A 1 92 ? 13.633 3.260 -4.713 1.00 83.50 92 ARG A N 1
ATOM 702 C CA . ARG A 1 92 ? 14.411 2.554 -3.695 1.00 83.50 92 ARG A CA 1
ATOM 703 C C . ARG A 1 92 ? 15.765 3.232 -3.516 1.00 83.50 92 ARG A C 1
ATOM 705 O O . ARG A 1 92 ? 16.431 3.610 -4.484 1.00 83.50 92 ARG A O 1
ATOM 712 N N . ARG A 1 93 ? 16.183 3.385 -2.258 1.00 82.50 93 ARG A N 1
ATOM 713 C CA . ARG A 1 93 ? 17.485 3.952 -1.892 1.00 82.50 93 ARG A CA 1
ATOM 714 C C . ARG A 1 93 ? 18.277 2.983 -1.024 1.00 82.50 93 ARG A C 1
ATOM 716 O O . ARG A 1 93 ? 17.710 2.325 -0.158 1.00 82.50 93 ARG A O 1
ATOM 723 N N . GLN A 1 94 ? 19.588 2.942 -1.223 1.00 79.56 94 GLN A N 1
ATOM 724 C CA . GLN A 1 94 ? 20.537 2.203 -0.394 1.00 79.56 94 GLN A CA 1
ATOM 725 C C . GLN A 1 94 ? 21.692 3.136 -0.025 1.00 79.56 94 GLN A C 1
ATOM 727 O O . GLN A 1 94 ? 22.291 3.750 -0.905 1.00 79.56 94 GLN A O 1
ATOM 732 N N . HIS A 1 95 ? 21.985 3.284 1.271 1.00 82.62 95 HIS A N 1
ATOM 733 C CA . HIS A 1 95 ? 23.012 4.213 1.776 1.00 82.62 95 HIS A CA 1
ATOM 734 C C . HIS A 1 95 ? 22.906 5.626 1.157 1.00 82.62 95 HIS A C 1
ATOM 736 O O . HIS A 1 95 ? 23.884 6.176 0.656 1.00 82.62 95 HIS A O 1
ATOM 742 N N . ASN A 1 96 ? 21.692 6.192 1.140 1.00 79.06 96 ASN A N 1
ATOM 743 C CA . ASN A 1 96 ? 21.340 7.481 0.519 1.00 79.06 96 ASN A CA 1
ATOM 744 C C . ASN A 1 96 ? 21.513 7.587 -1.008 1.00 79.06 96 ASN A C 1
ATOM 746 O O . ASN A 1 96 ? 21.217 8.642 -1.569 1.00 79.06 96 ASN A O 1
ATOM 750 N N . LYS A 1 97 ? 21.902 6.516 -1.706 1.00 83.19 97 LYS A N 1
ATOM 751 C CA . LYS A 1 97 ? 21.948 6.471 -3.174 1.00 83.19 97 LYS A CA 1
ATOM 752 C C . LYS A 1 97 ? 20.656 5.888 -3.729 1.00 83.19 97 LYS A C 1
ATOM 754 O O . LYS A 1 97 ? 20.173 4.881 -3.220 1.00 83.19 97 LYS A O 1
ATOM 759 N N . VAL A 1 98 ? 20.098 6.515 -4.762 1.00 84.06 98 VAL A N 1
ATOM 760 C CA . VAL A 1 98 ? 18.984 5.940 -5.530 1.00 84.06 98 VAL A CA 1
ATOM 761 C C . VAL A 1 98 ? 19.511 4.735 -6.298 1.00 84.06 98 VAL A C 1
ATOM 763 O O . VAL A 1 98 ? 20.481 4.870 -7.038 1.00 84.06 98 VAL A O 1
ATOM 766 N N . ILE A 1 99 ? 18.891 3.572 -6.093 1.00 85.06 99 ILE A N 1
ATOM 767 C CA . ILE A 1 99 ? 19.281 2.323 -6.763 1.00 85.06 99 ILE A CA 1
ATOM 768 C C . ILE A 1 99 ? 18.313 1.916 -7.877 1.00 85.06 99 ILE A C 1
ATOM 770 O O . ILE A 1 99 ? 18.662 1.075 -8.693 1.00 85.06 99 ILE A O 1
ATOM 774 N N . GLY A 1 100 ? 17.122 2.517 -7.937 1.00 88.62 100 GLY A N 1
ATOM 775 C CA . GLY A 1 100 ? 16.169 2.284 -9.020 1.00 88.62 100 GLY A CA 1
ATOM 776 C C . GLY A 1 100 ? 14.750 2.725 -8.678 1.00 88.62 100 GLY A C 1
ATOM 777 O O . GLY A 1 100 ? 14.456 3.106 -7.537 1.00 88.62 100 GLY A O 1
ATOM 778 N N . GLN A 1 101 ? 13.885 2.663 -9.686 1.00 92.25 101 GLN A N 1
ATOM 779 C CA . GLN A 1 101 ? 12.440 2.785 -9.543 1.00 92.25 101 GLN A CA 1
ATOM 780 C C . GLN A 1 101 ? 11.818 1.394 -9.577 1.00 92.25 101 GLN A C 1
ATOM 782 O O . GLN A 1 101 ? 12.295 0.516 -10.287 1.00 92.25 101 GLN A O 1
ATOM 787 N N . PHE A 1 102 ? 10.777 1.189 -8.782 1.00 93.81 102 PHE A N 1
ATOM 788 C CA . PHE A 1 102 ? 10.092 -0.089 -8.677 1.00 93.81 102 PHE A CA 1
ATOM 789 C C . PHE A 1 102 ? 8.595 0.160 -8.671 1.00 93.81 102 PHE A C 1
ATOM 791 O O . PHE A 1 102 ? 8.116 1.014 -7.924 1.00 93.81 102 PHE A O 1
ATOM 798 N N . ALA A 1 103 ? 7.859 -0.608 -9.462 1.00 95.44 103 ALA A N 1
ATOM 799 C CA . ALA A 1 103 ? 6.450 -0.831 -9.207 1.00 95.44 103 ALA A CA 1
ATOM 800 C C . ALA A 1 103 ? 6.337 -1.676 -7.940 1.00 95.44 103 ALA A C 1
ATOM 802 O O . ALA A 1 103 ? 7.030 -2.685 -7.821 1.00 95.44 103 ALA A O 1
ATOM 803 N N . VAL A 1 104 ? 5.513 -1.252 -6.986 1.00 95.75 104 VAL A N 1
ATOM 804 C CA . VAL A 1 104 ? 5.346 -1.936 -5.703 1.00 95.75 104 VAL A CA 1
ATOM 805 C C . VAL A 1 104 ? 3.867 -2.024 -5.360 1.00 95.75 104 VAL A C 1
ATOM 807 O O . VAL A 1 104 ? 3.170 -1.008 -5.337 1.00 95.75 104 VAL A O 1
ATOM 810 N N . ALA A 1 105 ? 3.421 -3.233 -5.031 1.00 97.62 105 ALA A N 1
ATOM 811 C CA . ALA A 1 105 ? 2.204 -3.483 -4.276 1.00 97.62 105 ALA A CA 1
ATOM 812 C C . ALA A 1 105 ? 2.606 -4.123 -2.945 1.00 97.62 105 ALA A C 1
ATOM 814 O O . ALA A 1 105 ? 3.171 -5.211 -2.928 1.00 97.62 105 ALA A O 1
ATOM 815 N N . PHE A 1 106 ? 2.340 -3.445 -1.832 1.00 97.88 106 PHE A N 1
ATOM 816 C CA . PHE A 1 106 ? 2.613 -3.950 -0.487 1.00 97.88 106 PHE A CA 1
ATOM 817 C C . PHE A 1 106 ? 1.334 -3.911 0.336 1.00 97.88 106 PHE A C 1
ATOM 819 O O . PHE A 1 106 ? 0.663 -2.883 0.335 1.00 97.88 106 PHE A O 1
ATOM 826 N N . ILE A 1 107 ? 1.025 -4.981 1.064 1.00 98.44 107 ILE A N 1
ATOM 827 C CA . ILE A 1 107 ? -0.158 -5.111 1.919 1.00 98.44 107 ILE A CA 1
ATOM 828 C C . ILE A 1 107 ? 0.282 -5.527 3.321 1.00 98.44 107 ILE A C 1
ATOM 830 O O . ILE A 1 107 ? 1.138 -6.395 3.479 1.00 98.44 107 ILE A O 1
ATOM 834 N N . GLU A 1 108 ? -0.332 -4.937 4.341 1.00 98.19 108 GLU A N 1
ATOM 835 C CA . GLU A 1 108 ? -0.189 -5.330 5.741 1.00 98.19 108 GLU A CA 1
ATOM 836 C C . GLU A 1 108 ? -1.566 -5.555 6.376 1.00 98.19 108 GLU A C 1
ATOM 838 O O . GLU A 1 108 ? -2.512 -4.805 6.114 1.00 98.19 108 GLU A O 1
ATOM 843 N N . TRP A 1 109 ? -1.655 -6.557 7.251 1.00 97.94 109 TRP A N 1
ATOM 844 C CA . TRP A 1 109 ? -2.830 -6.850 8.072 1.00 97.94 109 TRP A CA 1
ATOM 845 C C . TRP A 1 109 ? -2.595 -6.478 9.548 1.00 97.94 109 TRP A C 1
ATOM 847 O O . TRP A 1 109 ? -1.449 -6.433 10.010 1.00 97.94 109 TRP A O 1
ATOM 857 N N . PRO A 1 110 ? -3.662 -6.251 10.343 1.00 97.12 110 PRO A N 1
ATOM 858 C CA . PRO A 1 110 ? -3.550 -5.878 11.755 1.00 97.12 110 PRO A CA 1
ATOM 859 C C . PRO A 1 110 ? -2.739 -6.843 12.631 1.00 97.12 110 PRO A C 1
ATOM 861 O O . PRO A 1 110 ? -2.157 -6.424 13.638 1.00 97.12 110 PRO A O 1
ATOM 864 N N . ASP A 1 111 ? -2.703 -8.125 12.277 1.00 95.06 111 ASP A N 1
ATOM 865 C CA . ASP A 1 111 ? -1.967 -9.175 12.990 1.00 95.06 111 ASP A CA 1
ATOM 866 C C . ASP A 1 111 ? -0.464 -9.216 12.646 1.00 95.06 111 ASP A C 1
ATOM 868 O O . ASP A 1 111 ? 0.291 -9.965 13.263 1.00 95.06 111 ASP A O 1
ATOM 872 N N . GLY A 1 112 ? -0.005 -8.362 11.727 1.00 92.31 112 GLY A N 1
ATOM 873 C CA . GLY A 1 112 ? 1.393 -8.262 11.316 1.00 92.31 112 GLY A CA 1
ATOM 874 C C . GLY A 1 112 ? 1.772 -9.163 10.142 1.00 92.31 112 GLY A C 1
ATOM 875 O O . GLY A 1 112 ? 2.940 -9.136 9.736 1.00 92.31 112 GLY A O 1
ATOM 876 N N . ARG A 1 113 ? 0.820 -9.916 9.570 1.00 95.62 113 ARG A N 1
ATOM 877 C CA . ARG A 1 113 ? 1.001 -10.530 8.250 1.00 95.62 113 ARG A CA 1
ATOM 878 C C . ARG A 1 113 ? 1.177 -9.449 7.190 1.00 95.62 113 ARG A C 1
ATOM 880 O O . ARG A 1 113 ? 0.693 -8.323 7.332 1.00 95.62 113 ARG A O 1
ATOM 887 N N . TRP A 1 114 ? 1.896 -9.797 6.133 1.00 97.69 114 TRP A N 1
ATOM 888 C CA . TRP A 1 114 ? 2.130 -8.918 4.998 1.00 97.69 114 TRP A CA 1
ATOM 889 C C . TRP A 1 114 ? 2.426 -9.720 3.733 1.00 97.69 114 TRP A C 1
ATOM 891 O O . TRP A 1 114 ? 2.894 -10.862 3.794 1.00 97.69 114 TRP A O 1
ATOM 901 N N . TRP A 1 115 ? 2.168 -9.073 2.604 1.00 98.19 115 TRP A N 1
ATOM 902 C CA . TRP A 1 115 ? 2.405 -9.564 1.254 1.00 98.19 115 TRP A CA 1
ATOM 903 C C . TRP A 1 115 ? 2.989 -8.425 0.419 1.00 98.19 115 TRP A C 1
ATOM 905 O O . TRP A 1 115 ? 2.623 -7.264 0.614 1.00 98.19 115 TRP A O 1
ATOM 915 N N . SER A 1 116 ? 3.906 -8.728 -0.491 1.00 97.81 116 SER A N 1
ATOM 916 C CA . SER A 1 116 ? 4.499 -7.746 -1.390 1.00 97.81 116 SER A CA 1
ATOM 917 C C . SER A 1 116 ? 4.747 -8.351 -2.763 1.00 97.81 116 SER A C 1
ATOM 919 O O . SER A 1 116 ? 5.215 -9.478 -2.854 1.00 97.81 116 SER A O 1
ATOM 921 N N . CYS A 1 117 ? 4.539 -7.560 -3.808 1.00 97.25 117 CYS A N 1
ATOM 922 C CA . CYS A 1 117 ? 5.095 -7.793 -5.133 1.00 97.25 117 CYS A CA 1
ATOM 923 C C . CYS A 1 117 ? 5.821 -6.532 -5.586 1.00 97.25 117 CYS A C 1
ATOM 925 O O . CYS A 1 117 ? 5.363 -5.410 -5.330 1.00 97.25 117 CYS A O 1
ATOM 927 N N . SER A 1 118 ? 6.968 -6.705 -6.235 1.00 95.31 118 SER A N 1
ATOM 928 C CA . SER A 1 118 ? 7.650 -5.597 -6.884 1.00 95.31 118 SER A CA 1
ATOM 929 C C . SER A 1 118 ? 8.285 -5.993 -8.206 1.00 95.31 118 SER A C 1
ATOM 931 O O . SER A 1 118 ? 8.722 -7.127 -8.376 1.00 95.31 118 SER A O 1
ATOM 933 N N . ARG A 1 119 ? 8.382 -5.032 -9.125 1.00 94.81 119 ARG A N 1
ATOM 934 C CA . ARG A 1 119 ? 9.132 -5.178 -10.377 1.00 94.81 119 ARG A CA 1
ATOM 935 C C .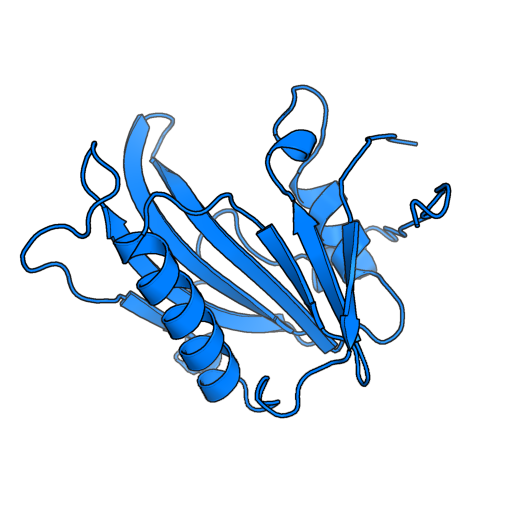 ARG A 1 119 ? 9.966 -3.918 -10.623 1.00 94.81 119 ARG A C 1
ATOM 937 O O . ARG A 1 119 ? 9.439 -2.814 -10.451 1.00 94.81 119 ARG A O 1
ATOM 944 N N . PRO A 1 120 ? 11.255 -4.038 -10.988 1.00 94.81 120 PRO A N 1
ATOM 945 C CA . PRO A 1 120 ? 12.078 -2.878 -11.299 1.00 94.81 120 PRO A CA 1
ATOM 946 C C . PRO A 1 120 ? 11.646 -2.225 -12.618 1.00 94.81 120 PRO A C 1
ATOM 948 O O . PRO A 1 120 ? 11.230 -2.898 -13.563 1.00 94.81 120 PRO A O 1
ATOM 951 N N . LEU A 1 121 ? 11.775 -0.902 -12.662 1.00 94.06 121 LEU A N 1
ATOM 952 C CA . LEU A 1 121 ? 11.418 -0.058 -13.794 1.00 94.06 121 LEU A CA 1
ATOM 953 C C . LEU A 1 121 ? 12.643 0.704 -14.311 1.00 94.06 121 LEU A C 1
ATOM 955 O O . LEU A 1 121 ? 13.570 1.014 -13.554 1.00 94.06 121 LEU A O 1
ATOM 959 N N . ASP A 1 122 ? 12.623 1.033 -15.597 1.00 91.75 122 ASP A N 1
ATOM 960 C CA . ASP A 1 122 ? 13.586 1.921 -16.232 1.00 91.75 122 ASP A CA 1
ATOM 961 C C . ASP A 1 122 ? 13.328 3.405 -15.890 1.00 91.75 122 ASP A C 1
ATOM 963 O O . ASP A 1 122 ? 12.453 3.764 -15.096 1.00 91.75 122 ASP A O 1
ATOM 967 N N . ALA A 1 123 ? 14.113 4.305 -16.488 1.00 87.69 123 ALA A N 1
ATOM 968 C CA . ALA A 1 123 ? 13.967 5.745 -16.271 1.00 87.69 123 ALA A CA 1
ATOM 969 C C . ALA A 1 123 ? 12.676 6.339 -16.874 1.00 87.69 123 ALA A C 1
ATOM 971 O O . ALA A 1 123 ? 12.266 7.424 -16.460 1.00 87.69 123 ALA A O 1
ATOM 972 N N . ALA A 1 124 ? 12.053 5.652 -17.834 1.00 87.38 124 ALA A N 1
ATOM 973 C CA . ALA A 1 124 ? 10.768 6.014 -18.424 1.00 87.38 124 ALA A CA 1
ATOM 974 C C . ALA A 1 124 ? 9.576 5.436 -17.632 1.00 87.38 124 ALA A C 1
ATOM 976 O O . ALA A 1 124 ? 8.424 5.704 -17.976 1.00 87.38 124 ALA A O 1
ATOM 977 N N . GLY A 1 125 ? 9.839 4.677 -16.561 1.00 87.69 125 GLY A N 1
ATOM 978 C CA . GLY A 1 125 ? 8.821 4.015 -15.753 1.00 87.69 125 GLY A CA 1
ATOM 979 C C . GLY A 1 125 ? 8.258 2.749 -16.401 1.00 87.69 125 GLY A C 1
ATOM 980 O O . GLY A 1 125 ? 7.191 2.297 -15.993 1.00 87.69 125 GLY A O 1
ATOM 981 N N . GLN A 1 126 ? 8.950 2.194 -17.397 1.00 90.00 126 GLN A N 1
ATOM 982 C CA . GLN A 1 126 ? 8.596 0.934 -18.043 1.00 90.00 126 GLN A CA 1
ATOM 983 C C . GLN A 1 126 ? 9.250 -0.248 -17.319 1.00 90.00 126 GLN A C 1
ATOM 985 O O . GLN A 1 126 ? 10.350 -0.095 -16.782 1.00 90.00 126 GLN A O 1
ATOM 990 N N . PRO A 1 127 ? 8.610 -1.430 -17.286 1.00 91.19 127 PRO A N 1
ATOM 991 C CA . PRO A 1 127 ? 9.245 -2.660 -16.820 1.00 91.19 127 PRO A CA 1
ATOM 992 C C . PRO A 1 127 ? 10.604 -2.893 -17.489 1.00 91.19 127 PRO A C 1
ATOM 994 O O . PRO A 1 127 ? 10.718 -2.775 -18.706 1.00 91.19 127 PRO A O 1
ATOM 997 N N . LEU A 1 128 ? 11.634 -3.233 -16.709 1.00 91.56 128 LEU A N 1
ATOM 998 C CA . LEU A 1 128 ? 12.920 -3.626 -17.292 1.00 91.56 128 LEU A CA 1
ATOM 999 C C . LEU A 1 128 ? 12.790 -4.963 -18.031 1.00 91.56 128 LEU A C 1
ATOM 1001 O O . LEU A 1 128 ? 12.256 -5.928 -17.480 1.00 91.56 128 LEU A O 1
ATOM 1005 N N . ASP A 1 129 ? 13.338 -5.034 -19.244 1.00 87.44 129 ASP A N 1
ATOM 1006 C CA . ASP A 1 129 ? 13.356 -6.263 -20.039 1.00 87.44 129 ASP A CA 1
ATOM 1007 C C . ASP A 1 129 ? 14.005 -7.419 -19.263 1.00 87.44 129 ASP A C 1
ATOM 1009 O O . ASP A 1 129 ? 15.117 -7.308 -18.742 1.00 87.44 129 ASP A O 1
ATOM 1013 N N . GLY A 1 130 ? 13.292 -8.545 -19.188 1.00 86.38 130 GLY A N 1
ATOM 1014 C CA . GLY A 1 130 ? 13.736 -9.743 -18.472 1.00 86.38 130 GLY A CA 1
ATOM 1015 C C . GLY A 1 130 ? 13.653 -9.658 -16.944 1.00 86.38 130 GLY A C 1
ATOM 1016 O O . GLY A 1 130 ? 14.065 -10.603 -16.276 1.00 86.38 130 GLY A O 1
ATOM 1017 N N . ALA A 1 131 ? 13.129 -8.569 -16.370 1.00 88.38 131 ALA A N 1
ATOM 1018 C CA . ALA A 1 131 ? 12.923 -8.476 -14.932 1.00 88.38 131 ALA A CA 1
ATOM 1019 C C . ALA A 1 131 ? 11.634 -9.183 -14.488 1.00 88.38 131 ALA A C 1
ATOM 1021 O O . ALA A 1 131 ? 10.516 -8.809 -14.858 1.00 88.38 131 ALA A O 1
ATOM 1022 N N . GLU A 1 132 ? 11.798 -10.186 -13.633 1.00 89.31 132 GLU A N 1
ATOM 1023 C CA . GLU A 1 132 ? 10.683 -10.907 -13.029 1.00 89.31 132 GLU A CA 1
ATOM 1024 C C . GLU A 1 132 ? 10.035 -10.110 -11.886 1.00 89.31 132 GLU A C 1
ATOM 1026 O O . GLU A 1 132 ? 10.612 -9.176 -11.322 1.00 89.31 132 GLU A O 1
ATOM 1031 N N . GLU A 1 133 ? 8.792 -10.471 -11.581 1.00 93.56 133 GLU A N 1
ATOM 1032 C CA . GLU A 1 133 ? 8.108 -10.027 -10.368 1.00 93.56 133 GLU A CA 1
ATOM 1033 C C . GLU A 1 133 ? 8.714 -10.723 -9.148 1.00 93.56 133 GLU A C 1
ATOM 1035 O O . GLU A 1 133 ? 8.834 -11.944 -9.118 1.00 93.56 133 GLU A O 1
ATOM 1040 N N . ASP A 1 134 ? 9.065 -9.946 -8.128 1.00 94.19 134 ASP A N 1
ATOM 1041 C CA . ASP A 1 134 ? 9.539 -10.450 -6.840 1.00 94.19 134 ASP A CA 1
ATOM 1042 C C . ASP A 1 134 ? 8.380 -10.439 -5.842 1.00 94.19 134 ASP A C 1
ATOM 1044 O O . ASP A 1 134 ? 8.025 -9.385 -5.298 1.00 94.19 134 ASP A O 1
ATOM 1048 N N . VAL A 1 135 ? 7.769 -11.611 -5.644 1.00 96.50 135 VAL A N 1
ATOM 1049 C CA . VAL A 1 135 ? 6.690 -11.831 -4.675 1.00 96.50 135 VAL A CA 1
ATOM 1050 C C . VAL A 1 135 ? 7.275 -12.329 -3.357 1.00 96.50 135 VAL A C 1
ATOM 1052 O O . VAL A 1 135 ? 7.948 -13.355 -3.308 1.00 96.50 135 VAL A O 1
ATOM 1055 N N . GLN A 1 136 ? 6.971 -11.628 -2.266 1.00 96.31 136 GLN A N 1
ATOM 1056 C CA . GLN A 1 136 ? 7.445 -11.945 -0.920 1.00 96.31 136 GLN A CA 1
ATOM 1057 C C . GLN A 1 136 ? 6.307 -11.894 0.088 1.00 96.31 136 GLN A C 1
ATOM 1059 O O . GLN A 1 136 ? 5.418 -11.043 0.008 1.00 96.31 136 GLN A O 1
ATOM 1064 N N . ARG A 1 137 ? 6.352 -12.791 1.075 1.00 95.31 137 ARG A N 1
ATOM 1065 C CA . ARG A 1 137 ? 5.269 -12.959 2.046 1.00 95.31 137 ARG A CA 1
ATOM 1066 C C . ARG A 1 137 ? 5.827 -13.180 3.439 1.00 95.31 137 ARG A C 1
ATOM 1068 O O . ARG A 1 137 ? 6.867 -13.811 3.621 1.00 95.31 137 ARG A O 1
ATOM 1075 N N . ALA A 1 138 ? 5.077 -12.733 4.442 1.00 93.88 138 ALA A N 1
ATOM 1076 C CA . ALA A 1 138 ? 5.403 -13.003 5.839 1.00 93.88 138 ALA A CA 1
ATOM 1077 C C . ALA A 1 138 ? 5.480 -14.509 6.137 1.00 93.88 138 ALA A C 1
ATOM 1079 O O . ALA A 1 138 ? 6.335 -14.948 6.905 1.00 93.88 138 ALA A O 1
ATOM 1080 N N . VAL A 1 139 ? 4.576 -15.284 5.529 1.00 92.12 139 VAL A N 1
ATOM 1081 C CA . VAL A 1 139 ? 4.433 -16.730 5.756 1.00 92.12 139 VAL A CA 1
ATOM 1082 C C . VAL A 1 139 ? 5.616 -17.541 5.229 1.00 92.12 139 VAL A C 1
ATOM 1084 O O . VAL A 1 139 ? 5.897 -18.606 5.768 1.00 92.12 139 VAL A O 1
ATOM 1087 N N . ASP A 1 140 ? 6.357 -17.000 4.262 1.00 93.38 140 ASP A N 1
ATOM 1088 C CA . ASP A 1 140 ? 7.539 -17.647 3.685 1.00 93.38 140 ASP A CA 1
ATOM 1089 C C . ASP A 1 140 ? 8.811 -17.382 4.513 1.00 93.38 140 ASP A C 1
ATOM 1091 O O . ASP A 1 140 ? 9.903 -17.816 4.154 1.00 93.38 140 ASP A O 1
ATOM 1095 N N . GLY A 1 141 ? 8.704 -16.631 5.619 1.00 90.38 141 GLY A N 1
ATOM 1096 C CA . GLY A 1 141 ? 9.849 -16.234 6.443 1.00 90.38 141 GLY A CA 1
ATOM 1097 C C . GLY A 1 141 ? 10.741 -15.168 5.798 1.00 90.38 141 GLY A C 1
ATOM 1098 O O . GLY A 1 141 ? 11.820 -14.876 6.320 1.00 90.38 141 GLY A O 1
ATOM 1099 N N . ALA A 1 142 ? 10.301 -14.565 4.689 1.00 90.50 142 ALA A N 1
ATOM 1100 C CA . ALA A 1 142 ? 11.010 -13.467 4.049 1.00 90.50 142 ALA A CA 1
ATOM 1101 C C . ALA A 1 142 ? 11.126 -12.262 5.007 1.00 90.50 142 ALA A C 1
ATOM 1103 O O . ALA A 1 142 ? 10.249 -12.033 5.847 1.00 90.50 142 ALA A O 1
ATOM 1104 N N . PRO A 1 143 ? 12.198 -11.457 4.925 1.00 88.56 143 PRO A N 1
ATOM 1105 C CA . PRO A 1 143 ? 12.255 -10.198 5.651 1.00 88.56 143 PRO A CA 1
ATOM 1106 C C . PRO A 1 143 ? 11.266 -9.199 5.039 1.00 88.56 143 PRO A C 1
ATOM 1108 O O . PRO A 1 143 ? 11.166 -9.071 3.822 1.00 88.56 143 PRO A O 1
ATOM 1111 N N . LYS A 1 144 ? 10.568 -8.433 5.885 1.00 90.75 144 LYS A N 1
ATOM 1112 C CA . LYS A 1 144 ? 9.689 -7.355 5.408 1.00 90.75 144 LYS A CA 1
ATOM 1113 C C . LYS A 1 144 ? 10.501 -6.321 4.605 1.00 90.75 144 LYS A C 1
ATOM 1115 O O . LYS A 1 144 ? 11.559 -5.908 5.094 1.00 90.75 144 LYS A O 1
ATOM 1120 N N . PRO A 1 145 ? 9.999 -5.832 3.454 1.00 86.00 145 PRO A N 1
ATOM 1121 C CA . PRO A 1 145 ? 10.635 -4.751 2.710 1.00 86.00 145 PRO A CA 1
ATOM 1122 C C . PRO A 1 145 ? 10.908 -3.519 3.583 1.00 86.00 145 PRO A C 1
ATOM 1124 O O . PRO A 1 145 ? 10.037 -3.020 4.299 1.00 86.00 145 PRO A O 1
ATOM 1127 N N . GLY A 1 146 ? 12.142 -3.017 3.530 1.00 83.12 146 GLY A N 1
ATOM 1128 C CA . GLY A 1 146 ? 12.553 -1.850 4.308 1.00 83.12 146 GLY A CA 1
ATOM 1129 C C . GLY A 1 146 ? 11.779 -0.589 3.910 1.00 83.12 146 GLY A C 1
ATOM 1130 O O . GLY A 1 146 ? 11.606 -0.310 2.727 1.00 83.12 146 GLY A O 1
ATOM 1131 N N . GLY A 1 147 ? 11.345 0.192 4.901 1.00 83.56 147 GLY A N 1
ATOM 1132 C CA . GLY A 1 147 ? 10.605 1.441 4.682 1.00 83.56 147 GLY A CA 1
ATOM 1133 C C . GLY A 1 147 ? 9.096 1.275 4.462 1.00 83.56 147 GLY A C 1
ATOM 1134 O O . GLY A 1 147 ? 8.397 2.284 4.396 1.00 83.56 147 GLY A O 1
ATOM 1135 N N . LEU A 1 148 ? 8.576 0.044 4.417 1.00 88.69 148 LEU A N 1
ATOM 1136 C CA . LEU A 1 148 ? 7.144 -0.246 4.295 1.00 88.69 148 LEU A CA 1
ATOM 1137 C C . LEU A 1 148 ? 6.614 -1.039 5.498 1.00 88.69 148 LEU A C 1
ATOM 1139 O O . LEU A 1 148 ? 7.345 -1.771 6.169 1.00 88.69 148 LEU A O 1
ATOM 1143 N N . GLY A 1 149 ? 5.317 -0.874 5.761 1.00 93.25 149 GLY A N 1
ATOM 1144 C CA . GLY A 1 149 ? 4.587 -1.577 6.811 1.00 93.25 149 GLY A CA 1
ATOM 1145 C C . GLY A 1 149 ? 4.929 -1.161 8.243 1.00 93.25 149 GLY A C 1
ATOM 1146 O O . GLY A 1 149 ? 5.431 -0.065 8.508 1.00 93.25 149 GLY A O 1
ATOM 1147 N N . ALA A 1 150 ? 4.627 -2.071 9.175 1.00 95.12 150 ALA A N 1
ATOM 1148 C CA . ALA A 1 150 ? 4.560 -1.831 10.614 1.00 95.12 150 ALA A CA 1
ATOM 1149 C C . ALA A 1 150 ? 3.511 -0.777 11.011 1.00 95.12 150 ALA A C 1
ATOM 1151 O O . ALA A 1 150 ? 3.560 -0.271 12.132 1.00 95.12 150 ALA A O 1
ATOM 1152 N N . TRP A 1 151 ? 2.560 -0.458 10.131 1.00 96.81 151 TRP A N 1
ATOM 1153 C CA . TRP A 1 151 ? 1.605 0.635 10.294 1.00 96.81 151 TRP A CA 1
ATOM 1154 C C . TRP A 1 151 ? 0.620 0.349 11.421 1.00 96.81 151 TRP A C 1
ATOM 1156 O O . TRP A 1 151 ? 0.472 1.158 12.335 1.00 96.81 151 TRP A O 1
ATOM 1166 N N . PHE A 1 152 ? 0.020 -0.844 11.425 1.00 97.25 152 PHE A N 1
ATOM 1167 C CA . PHE A 1 152 ? -0.905 -1.264 12.481 1.00 97.25 152 PHE A CA 1
ATOM 1168 C C . PHE A 1 152 ? -0.199 -1.404 13.830 1.00 97.25 152 PHE A C 1
ATOM 1170 O O . PHE A 1 152 ? -0.700 -0.951 14.860 1.00 97.25 152 PHE A O 1
ATOM 1177 N N . ARG A 1 153 ? 0.996 -2.013 13.837 1.00 96.00 153 ARG A N 1
ATOM 1178 C CA . ARG A 1 153 ? 1.795 -2.171 15.060 1.00 96.00 153 ARG A CA 1
ATOM 1179 C C . ARG A 1 153 ? 2.177 -0.814 15.642 1.00 96.00 153 ARG A C 1
ATOM 1181 O O . ARG A 1 153 ? 2.027 -0.619 16.846 1.00 96.00 153 ARG A O 1
ATOM 1188 N N . ARG A 1 154 ? 2.668 0.099 14.802 1.00 95.81 154 ARG A N 1
ATOM 1189 C CA . ARG A 1 154 ? 3.044 1.455 15.200 1.00 95.81 154 ARG A CA 1
ATOM 1190 C C . ARG A 1 154 ? 1.838 2.219 15.729 1.00 95.81 154 ARG A C 1
ATOM 1192 O O . ARG A 1 154 ? 1.926 2.760 16.823 1.00 95.81 154 ARG A O 1
ATOM 1199 N N . ALA A 1 155 ? 0.708 2.180 15.023 1.00 96.62 155 ALA A N 1
ATOM 1200 C CA . ALA A 1 155 ? -0.518 2.834 15.461 1.00 96.62 155 ALA A CA 1
ATOM 1201 C C . ALA A 1 155 ? -0.939 2.411 16.874 1.00 96.62 155 ALA A C 1
ATOM 1203 O O . ALA A 1 155 ? -1.202 3.263 17.719 1.00 96.62 155 ALA A O 1
ATOM 1204 N N . ARG A 1 156 ? -0.923 1.100 17.156 1.00 95.88 156 ARG A N 1
ATOM 1205 C CA . ARG A 1 156 ? -1.236 0.571 18.491 1.00 95.88 156 ARG A CA 1
ATOM 1206 C C . ARG A 1 156 ? -0.213 0.978 19.547 1.00 95.88 156 ARG A C 1
ATOM 1208 O O . ARG A 1 156 ? -0.600 1.383 20.635 1.00 95.88 156 ARG A O 1
ATOM 1215 N N . PHE A 1 157 ? 1.075 0.827 19.245 1.00 96.25 157 PHE A N 1
ATOM 1216 C CA . PHE A 1 157 ? 2.145 1.064 20.216 1.00 96.25 157 PHE A CA 1
ATOM 1217 C C . PHE A 1 157 ? 2.287 2.547 20.578 1.00 96.25 157 PHE A C 1
ATOM 1219 O O . PHE A 1 157 ? 2.515 2.877 21.736 1.00 96.25 157 PHE A O 1
ATOM 1226 N N . GLU A 1 158 ? 2.131 3.432 19.596 1.00 95.81 158 GLU A N 1
ATOM 1227 C CA . GLU A 1 158 ? 2.303 4.879 19.757 1.00 95.81 158 GLU A CA 1
ATOM 1228 C C . GLU A 1 158 ? 0.974 5.608 20.040 1.00 95.81 158 GLU A C 1
ATOM 1230 O O . GLU A 1 158 ? 0.971 6.820 20.238 1.00 95.81 158 GLU A O 1
ATOM 1235 N N . GLY A 1 159 ? -0.161 4.896 20.073 1.00 94.94 159 GLY A N 1
ATOM 1236 C CA . GLY A 1 159 ? -1.481 5.490 20.320 1.00 94.94 159 GLY A CA 1
ATOM 1237 C C . GLY A 1 159 ? -1.928 6.464 19.224 1.00 94.94 159 GLY A C 1
ATOM 1238 O O . GLY A 1 159 ? -2.631 7.437 19.502 1.00 94.94 159 GLY A O 1
ATOM 1239 N N . ILE A 1 160 ? -1.493 6.235 17.983 1.00 94.88 160 ILE A N 1
ATOM 1240 C CA . ILE A 1 160 ? -1.804 7.110 16.850 1.00 94.88 160 ILE A CA 1
ATOM 1241 C C . ILE A 1 160 ? -3.272 6.931 16.482 1.00 94.88 160 ILE A C 1
ATOM 1243 O O . ILE A 1 160 ? -3.759 5.812 16.333 1.00 94.88 160 ILE A O 1
ATOM 1247 N N . THR A 1 161 ? -3.961 8.053 16.302 1.00 92.56 161 THR A N 1
ATOM 1248 C CA . THR A 1 161 ? -5.346 8.095 15.841 1.00 92.56 161 THR A CA 1
ATOM 1249 C C . THR A 1 161 ? -5.487 9.095 14.706 1.00 92.56 161 THR A C 1
ATOM 1251 O O . THR A 1 161 ? -4.790 10.112 14.656 1.00 92.56 161 THR A O 1
ATOM 1254 N N . LEU A 1 162 ? -6.403 8.808 13.785 1.00 91.06 162 LEU A N 1
ATOM 1255 C CA . LEU A 1 162 ? -6.759 9.710 12.703 1.00 91.06 162 LEU A CA 1
ATOM 1256 C C . LEU A 1 162 ? -8.058 10.439 13.033 1.00 91.06 162 LEU A C 1
ATOM 1258 O O . LEU A 1 162 ? -9.079 9.819 13.319 1.00 91.06 162 LEU A O 1
ATOM 1262 N N . LYS A 1 163 ? -8.022 11.766 12.923 1.00 89.06 163 LYS A N 1
ATOM 1263 C CA . LYS A 1 163 ? -9.220 12.599 12.882 1.00 89.06 163 LYS A CA 1
ATOM 1264 C C . LYS A 1 163 ? -9.323 13.212 11.492 1.00 89.06 163 LYS A C 1
ATOM 1266 O O . LYS A 1 163 ? -8.483 14.028 11.119 1.00 89.06 163 LYS A O 1
ATOM 1271 N N . LEU A 1 164 ? -10.337 12.805 10.737 1.00 84.19 164 LEU A N 1
ATOM 1272 C CA . LEU A 1 164 ? -10.650 13.393 9.440 1.00 84.19 164 LEU A CA 1
ATOM 1273 C C . LEU A 1 164 ? -11.559 14.609 9.644 1.00 84.19 164 LEU A C 1
ATOM 1275 O O . LEU A 1 164 ? -12.584 14.526 10.316 1.00 84.19 164 LEU A O 1
ATOM 1279 N N . GLU A 1 165 ? -11.166 15.740 9.069 1.00 83.62 165 GLU A N 1
ATOM 1280 C CA . GLU A 1 165 ? -11.958 16.969 8.997 1.00 83.62 165 GLU A CA 1
ATOM 1281 C C . GLU A 1 165 ? -12.075 17.317 7.508 1.00 83.62 165 GLU A C 1
ATOM 1283 O O . GLU A 1 165 ? -11.052 17.432 6.829 1.00 83.62 165 GLU A O 1
ATOM 1288 N N . GLY A 1 166 ? -13.293 17.421 6.971 1.00 74.88 166 GLY A N 1
ATOM 1289 C CA . GLY A 1 166 ? -13.488 17.622 5.535 1.00 74.88 166 GLY A CA 1
ATOM 1290 C C . GLY A 1 166 ? -14.852 18.191 5.162 1.00 74.88 166 GLY A C 1
ATOM 1291 O O . GLY A 1 166 ? -15.811 18.091 5.924 1.00 74.88 166 GLY A O 1
ATOM 1292 N N . GLU A 1 167 ? -14.905 18.776 3.967 1.00 61.41 167 GLU A N 1
ATOM 1293 C CA . GLU A 1 167 ? -16.122 19.186 3.263 1.00 61.41 167 GLU A CA 1
ATOM 1294 C C . GLU A 1 167 ? -16.434 18.133 2.191 1.00 61.41 167 GLU A C 1
ATOM 1296 O O . GLU A 1 167 ? -15.532 17.677 1.483 1.00 61.41 167 GLU A O 1
ATOM 1301 N N . LEU A 1 168 ? -17.699 17.720 2.084 1.00 54.50 168 LEU A N 1
ATOM 1302 C CA . LEU A 1 168 ? -18.150 16.836 1.009 1.00 54.50 168 LEU A CA 1
ATOM 1303 C C . LEU A 1 168 ? -18.076 17.603 -0.314 1.00 54.50 168 LEU A C 1
ATOM 1305 O O . LEU A 1 168 ? -18.793 18.584 -0.503 1.00 54.50 168 LEU A O 1
ATOM 1309 N N . VAL A 1 169 ? -17.207 17.159 -1.219 1.00 56.59 169 VAL A N 1
ATOM 1310 C CA . VAL A 1 169 ? -17.172 17.659 -2.596 1.00 56.59 169 VAL A CA 1
ATOM 1311 C C . VAL A 1 169 ? -18.039 16.715 -3.426 1.00 56.59 169 VAL A C 1
ATOM 1313 O O . VAL A 1 169 ? -17.620 15.589 -3.691 1.00 56.59 169 VAL A O 1
ATOM 1316 N N . ASN A 1 170 ? -19.263 17.157 -3.735 1.00 41.09 170 ASN A N 1
ATOM 1317 C CA . ASN A 1 170 ? -20.193 16.474 -4.643 1.00 41.09 170 ASN A CA 1
ATOM 1318 C C . ASN A 1 170 ? -19.750 16.609 -6.102 1.00 41.09 170 ASN A C 1
ATOM 1320 O O . ASN A 1 170 ? -19.254 17.704 -6.459 1.00 41.09 170 ASN A O 1
#

Foldseek 3Di:
DDDFDWDKDKDWPDPCCDLDAVSNQVSLVVVQVVVLVVHFDQKWKWFDAPTIIMIIRCPSQPDPPRPSLLVLLQSCLDPRGAKMWIFGKDFDDDPNHGPFIKGKIKMAGLVGWIKIWIFTADPRSHGDPPTDIDIDTVVVVDDDDPPDDPSNVCCVVVVRHDDDDDDDDD

Sequence (170 aa):
MAKFKVRLTHVPRDPTFPRADDALGEHLWSMLSEKLEAGVPRPALFTFFPEAVQIVDVPPLLVPGVDLHHAFSAFASQPQAEAMAALGVMVRRQHNKVIGQFAVAFIEWPDGRWWSCSRPLDAAGQPLDGAEEDVQRAVDGAPKPGGLGAWFRRARFEGITLKLEGELVN

Radius of gyration: 15.8 Å; chains: 1; bounding box: 43×37×40 Å

pLDDT: mean 91.24, std 7.98, range [41.09, 98.44]

Secondary structure (DSSP, 8-state):
-------EEEEE--TTS-SSHHHHHHHHHHHHHHHHHHS-PPPEEEEE-SSEEEEEESGGG-STT--HHHHHHHHHTSTT--EEEEEEEEEEEETTEEEEEEEEEEEE-TTS-EEEEEEEE-TTSPBPTTPPPEEEEGGGTPPPPTTS--HHHHHHHHT-----------